Protein AF-A0A4Y2PRT3-F1 (afdb_monomer)

Foldseek 3Di:
DQDDPVLDDPVLLVQLPVLDDPVVSVLLVLLVVLVNCCVVPLVVSLQVLQVVLLQDQDADDDLVSQCSSCVVRDPPVVSVVSVVSNCVSHCVLPVDSDPPHDPLSVVLNVVLVVCVVVVHDPPNNLVPDPDDPVVSCSSNVVD

Sequence (143 aa):
MSFSRSDFSAVVFKRMRKASTPRRYQLMLQILLIFVIRDMDPSVAKNILRLIWASIPDSIIIFPEIENALKNDLSLEEIKDIYNFYIEAVSIEAPKLSKPRTLKQLCRTMIRSRLCKNDLWLPSAINKLYIPLTLKGFLNLDD

pLDDT: mean 83.86, std 11.47, range [45.34, 94.31]

InterPro domains:
  IPR001496 SOCS box domain [PF07525] (100-139)
  IPR001496 SOCS box domain [PS50225] (89-143)
  IPR001496 SOCS box domain [SM00969] (100-142)
  IPR036036 SOCS box-like domain superfamily [SSF158235] (94-140)

Organism: Araneus ventricosus (NCBI:txid182803)

Solvent-accessible surface area (backbone atoms only — not comparable to full-atom values): 8461 Å² total; per-residue (Å²): 134,84,84,58,82,78,70,70,41,75,65,50,60,56,48,27,50,72,72,35,55,75,69,55,31,53,53,51,49,52,52,51,55,41,61,67,56,21,86,80,43,56,66,62,32,31,50,53,51,27,54,54,60,63,60,42,74,70,63,85,84,52,65,68,62,53,41,75,43,36,59,91,76,44,54,73,66,57,49,47,51,54,46,50,55,50,47,65,33,44,35,83,83,40,90,56,95,53,82,72,66,56,67,69,52,46,49,42,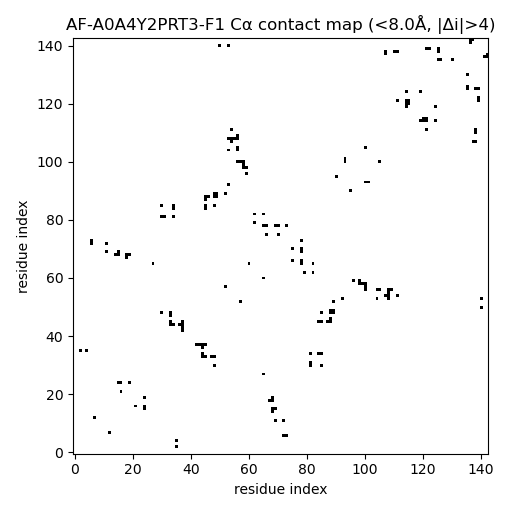24,51,52,54,50,53,36,52,76,68,75,34,57,79,60,66,46,55,72,70,47,98,64,59,69,71,58,41,36,59,64,66,66,73,112

Mean predicted aligned error: 7.17 Å

Secondary structure (DSSP, 8-state):
-PPPGGGS-HHHHHHHHHHS-HHHHHHHHHHHHHHHHTTT-HHHHHHHHHHHHHS--PPPPPHHHHHHHHTTTS-HHHHHHHHHHHHHHHGGG-SS-PSSPPHHHHHHHHHHHHHHHTT--TTHHHHTSSS-HHHHHHHHT--

Nearest PDB structures (foldseek):
  2zcx-assembly1_A-2  TM=2.556E-01  e=8.536E+00  Streptomyces coelicolor

Structure (mmCIF, N/CA/C/O backbone):
data_AF-A0A4Y2PRT3-F1
#
_entry.id   AF-A0A4Y2PRT3-F1
#
loop_
_atom_site.group_PDB
_atom_site.id
_atom_site.type_symbol
_atom_site.label_atom_id
_atom_site.label_alt_id
_atom_site.label_comp_id
_atom_site.label_asym_id
_atom_site.label_entity_id
_atom_site.label_seq_id
_atom_site.pdbx_PDB_ins_code
_atom_site.Cartn_x
_atom_site.Cartn_y
_atom_site.Cartn_z
_atom_site.occupancy
_atom_site.B_iso_or_equiv
_atom_site.auth_seq_id
_atom_site.auth_comp_id
_atom_site.auth_asym_id
_atom_site.auth_atom_id
_atom_site.pdbx_PDB_model_num
ATOM 1 N N . MET A 1 1 ? 0.180 -1.495 23.473 1.00 45.34 1 MET A N 1
ATOM 2 C CA . MET A 1 1 ? -1.061 -2.294 23.522 1.00 45.34 1 MET A CA 1
ATOM 3 C C . MET A 1 1 ? -0.874 -3.516 22.642 1.00 45.34 1 MET A C 1
ATOM 5 O O . MET A 1 1 ? -0.628 -3.353 21.454 1.00 45.34 1 MET A O 1
ATOM 9 N N . SER A 1 2 ? -0.886 -4.711 23.231 1.00 46.53 2 SER A N 1
ATOM 10 C CA . SER A 1 2 ? -0.841 -5.985 22.504 1.00 46.53 2 SER A CA 1
ATOM 11 C C . SER A 1 2 ? -2.220 -6.273 21.905 1.00 46.53 2 SER A C 1
ATOM 13 O O . SER A 1 2 ? -3.185 -6.361 22.660 1.00 46.53 2 SER A O 1
ATOM 15 N N . PHE A 1 3 ? -2.316 -6.406 20.580 1.00 55.22 3 PHE A N 1
ATOM 16 C CA . PHE A 1 3 ? -3.547 -6.843 19.912 1.00 55.22 3 PHE A CA 1
ATOM 17 C C . PHE A 1 3 ? -3.772 -8.328 20.200 1.00 55.22 3 PHE A C 1
ATOM 19 O O . PHE A 1 3 ? -2.885 -9.146 19.943 1.00 55.22 3 PHE A O 1
ATOM 26 N N . SER A 1 4 ? -4.939 -8.708 20.721 1.00 53.34 4 SER A N 1
ATOM 27 C CA . SER A 1 4 ? -5.248 -10.120 20.913 1.00 53.34 4 SER A CA 1
ATOM 28 C C . SER A 1 4 ? -5.861 -10.688 19.633 1.00 53.34 4 SER A C 1
ATOM 30 O O . SER A 1 4 ? -6.740 -10.097 19.009 1.00 53.34 4 SER A O 1
ATOM 32 N N . ARG A 1 5 ? -5.457 -11.902 19.237 1.00 53.72 5 ARG A N 1
ATOM 33 C CA . ARG A 1 5 ? -6.103 -12.637 18.128 1.00 53.72 5 ARG A CA 1
ATOM 34 C C . ARG A 1 5 ? -7.614 -12.837 18.344 1.00 53.72 5 ARG A C 1
ATOM 36 O O . ARG A 1 5 ? -8.317 -13.115 17.376 1.00 53.72 5 ARG A O 1
ATOM 43 N N . SER A 1 6 ? -8.105 -12.691 19.578 1.00 55.12 6 SER A N 1
ATOM 44 C CA . SER A 1 6 ? -9.533 -12.746 19.921 1.00 55.12 6 SER A CA 1
ATOM 45 C C . SER A 1 6 ? -10.363 -11.598 19.347 1.00 55.12 6 SER A C 1
ATOM 47 O O . SER A 1 6 ? -11.572 -11.762 19.191 1.00 55.12 6 SER A O 1
ATOM 49 N N . ASP A 1 7 ? -9.737 -10.471 19.007 1.00 59.78 7 ASP A N 1
ATOM 50 C CA . ASP A 1 7 ? -10.450 -9.236 18.652 1.00 59.78 7 ASP A CA 1
ATOM 51 C C . ASP A 1 7 ? -10.987 -9.289 17.206 1.00 59.78 7 ASP A C 1
ATOM 53 O O . ASP A 1 7 ? -11.929 -8.592 16.832 1.00 59.78 7 ASP A O 1
ATOM 57 N N . PHE A 1 8 ? -10.468 -10.218 16.394 1.00 65.88 8 PHE A N 1
ATOM 58 C CA . PHE A 1 8 ? -10.894 -10.461 15.015 1.00 65.88 8 PHE A CA 1
ATOM 59 C C . PHE A 1 8 ? -11.838 -11.662 14.912 1.00 65.88 8 PHE A C 1
ATOM 61 O O . PHE A 1 8 ?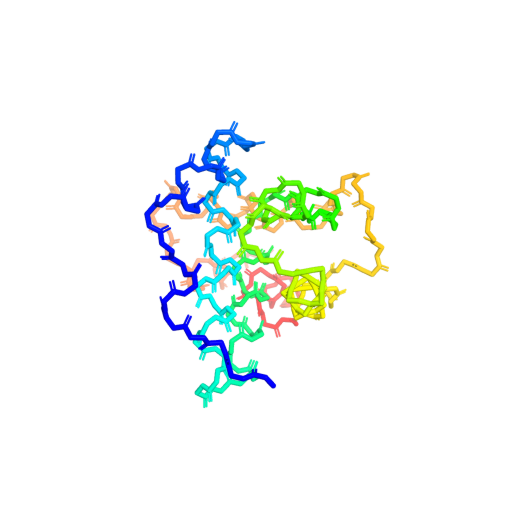 -11.513 -12.706 14.341 1.00 65.88 8 PHE A O 1
ATOM 68 N N . SER A 1 9 ? -13.042 -11.517 15.467 1.00 67.00 9 SER A N 1
ATOM 69 C CA . SER A 1 9 ? -14.075 -12.553 15.368 1.00 67.00 9 SER A CA 1
ATOM 70 C C . SER A 1 9 ? -14.693 -12.638 13.962 1.00 67.00 9 SER A C 1
ATOM 72 O O . SER A 1 9 ? -14.703 -11.679 13.184 1.00 67.00 9 SER A O 1
ATOM 74 N N . ALA A 1 10 ? -15.315 -13.780 13.643 1.00 68.75 10 ALA A N 1
ATOM 75 C CA . ALA A 1 10 ? -16.077 -13.964 12.400 1.00 68.75 10 ALA A CA 1
ATOM 76 C C . ALA A 1 10 ? -17.176 -12.896 12.192 1.00 68.75 10 ALA A C 1
ATOM 78 O O . ALA A 1 10 ? -17.565 -12.603 11.057 1.00 68.75 10 ALA A O 1
ATOM 79 N N . VAL A 1 11 ? -17.662 -12.291 13.282 1.00 67.19 11 VAL A N 1
ATOM 80 C CA . VAL A 1 11 ? -18.664 -11.219 13.259 1.00 67.19 11 VAL A CA 1
ATOM 81 C C . VAL A 1 11 ? -18.078 -9.931 12.676 1.00 67.19 11 VAL A C 1
ATOM 83 O O . VAL A 1 11 ? -18.723 -9.321 11.818 1.00 67.19 11 VAL A O 1
ATOM 86 N N . VAL A 1 12 ? -16.842 -9.583 13.050 1.00 72.00 12 VAL A N 1
ATOM 87 C CA . VAL A 1 12 ? -16.109 -8.412 12.534 1.00 72.00 12 VAL A CA 1
ATOM 88 C C . VAL A 1 12 ? -15.954 -8.519 11.019 1.00 72.00 12 VAL A C 1
ATOM 90 O O . VAL A 1 12 ? -16.337 -7.624 10.263 1.00 72.00 12 VAL A O 1
ATOM 93 N N . PHE A 1 13 ? -15.504 -9.681 10.537 1.00 78.56 13 PHE A N 1
ATOM 94 C CA . PHE A 1 13 ? -15.325 -9.924 9.105 1.00 78.56 13 PHE A CA 1
ATOM 95 C C . PHE A 1 13 ? -16.635 -9.850 8.315 1.00 78.56 13 PHE A C 1
ATOM 97 O O . PHE A 1 13 ? -16.661 -9.310 7.207 1.00 78.56 13 PHE A O 1
ATOM 104 N N . LYS A 1 14 ? -17.742 -10.347 8.880 1.00 77.88 14 LYS A N 1
ATOM 105 C CA . LYS A 1 14 ? -19.064 -10.288 8.240 1.00 77.88 14 LYS A CA 1
ATOM 106 C C . LYS A 1 14 ? -19.597 -8.856 8.150 1.00 77.88 14 LYS A C 1
ATOM 108 O O . LYS A 1 14 ? -20.227 -8.513 7.149 1.00 77.88 14 LYS A O 1
ATOM 113 N N . ARG A 1 15 ? -19.357 -8.024 9.168 1.00 76.06 15 ARG A N 1
ATOM 114 C CA . ARG A 1 15 ? -19.767 -6.609 9.191 1.00 76.06 15 ARG A CA 1
ATOM 115 C C . ARG A 1 15 ? -18.944 -5.769 8.227 1.00 76.06 15 ARG A C 1
ATOM 117 O O . ARG A 1 15 ? -19.525 -5.091 7.383 1.00 76.06 15 ARG A O 1
ATOM 124 N N . MET A 1 16 ? -17.622 -5.907 8.265 1.00 78.19 16 MET A N 1
ATOM 125 C CA . MET A 1 16 ? -16.725 -5.230 7.330 1.00 78.19 16 MET A CA 1
ATOM 126 C C . MET A 1 16 ? -17.066 -5.574 5.872 1.00 78.19 16 MET A C 1
ATOM 128 O O . MET A 1 16 ? -17.087 -4.694 5.014 1.00 78.19 16 MET A O 1
ATOM 132 N N . ARG A 1 17 ? -17.430 -6.834 5.589 1.00 82.06 17 ARG A N 1
ATOM 133 C CA . ARG A 1 17 ? -17.889 -7.253 4.255 1.00 82.06 17 ARG A CA 1
ATOM 134 C C . ARG A 1 17 ? -19.192 -6.573 3.820 1.00 82.06 17 ARG A C 1
ATOM 136 O O . ARG A 1 17 ? -19.382 -6.371 2.628 1.00 82.06 17 ARG A O 1
ATOM 143 N N . LYS A 1 18 ? -20.096 -6.247 4.750 1.00 79.81 18 LYS A N 1
ATOM 144 C CA . LYS A 1 18 ? -21.348 -5.530 4.447 1.00 79.81 18 LYS A CA 1
ATOM 145 C C . LYS A 1 18 ? -21.134 -4.030 4.234 1.00 79.81 18 LYS A C 1
ATOM 147 O O . LYS A 1 18 ? -21.864 -3.437 3.450 1.00 79.81 18 LYS A O 1
ATOM 152 N N . ALA A 1 19 ? -20.174 -3.427 4.933 1.00 75.38 19 ALA A N 1
ATOM 153 C CA . ALA A 1 19 ? -19.916 -1.986 4.887 1.00 75.38 19 ALA A CA 1
ATOM 154 C C . ALA A 1 19 ? -19.118 -1.534 3.649 1.00 75.38 19 ALA A C 1
ATOM 156 O O . ALA A 1 19 ? -19.082 -0.343 3.347 1.00 75.38 19 ALA A O 1
ATOM 157 N N . SER A 1 20 ? -18.492 -2.473 2.933 1.00 81.06 20 SER A N 1
ATOM 158 C CA . SER A 1 20 ? -17.508 -2.188 1.887 1.00 81.06 20 SER A CA 1
ATOM 159 C C . SER A 1 20 ? -17.773 -2.986 0.612 1.00 81.06 20 SER A C 1
ATOM 161 O O . SER A 1 20 ? -18.307 -4.093 0.642 1.00 81.06 20 SER A O 1
ATOM 163 N N . THR A 1 21 ? -17.329 -2.463 -0.534 1.00 87.56 21 THR A N 1
ATOM 164 C CA . THR A 1 21 ? -17.292 -3.256 -1.775 1.00 87.56 21 THR A CA 1
ATOM 165 C C . THR A 1 21 ? -16.353 -4.460 -1.609 1.00 87.56 21 THR A C 1
ATOM 167 O O . THR A 1 21 ? -15.415 -4.385 -0.811 1.00 87.56 21 THR A O 1
ATOM 170 N N . PRO A 1 22 ? -16.517 -5.556 -2.379 1.00 88.19 22 PRO A N 1
ATOM 171 C CA . PRO A 1 22 ? -15.660 -6.739 -2.246 1.00 88.19 22 PRO A CA 1
ATOM 172 C C . PRO A 1 22 ? -14.163 -6.419 -2.347 1.00 88.19 22 PRO A C 1
ATOM 174 O O . PRO A 1 22 ? -13.362 -6.947 -1.578 1.00 88.19 22 PRO A O 1
ATOM 177 N N . ARG A 1 23 ? -13.793 -5.495 -3.246 1.00 89.75 23 ARG A N 1
ATOM 178 C CA . ARG A 1 23 ? -12.412 -5.028 -3.409 1.00 89.75 23 ARG A CA 1
ATOM 179 C C . ARG A 1 23 ? -11.919 -4.262 -2.183 1.00 89.75 23 ARG A C 1
ATOM 181 O O . ARG A 1 23 ? -10.833 -4.544 -1.691 1.00 89.75 23 ARG A O 1
ATOM 188 N N . ARG A 1 24 ? -12.715 -3.323 -1.663 1.00 89.94 24 ARG A N 1
ATOM 189 C CA . ARG A 1 24 ? -12.357 -2.553 -0.459 1.00 89.94 24 ARG A CA 1
ATOM 190 C C . ARG A 1 24 ? -12.233 -3.450 0.762 1.00 89.94 24 ARG A C 1
ATOM 192 O O . ARG A 1 24 ? -11.261 -3.328 1.493 1.00 89.94 24 ARG A O 1
ATOM 199 N N . TYR A 1 25 ? -13.155 -4.393 0.921 1.00 89.75 25 TYR A N 1
ATOM 200 C CA . TYR A 1 25 ? -13.115 -5.397 1.977 1.00 89.75 25 TYR A CA 1
ATOM 201 C C . TYR A 1 25 ? -11.806 -6.197 1.960 1.00 89.75 25 TYR A C 1
ATOM 203 O O . TYR A 1 25 ? -11.144 -6.306 2.986 1.00 89.75 25 TYR A O 1
ATOM 211 N N . GLN A 1 26 ? -11.382 -6.691 0.792 1.00 90.62 26 GLN A N 1
ATOM 212 C CA . GLN A 1 26 ? -10.108 -7.408 0.652 1.00 90.62 26 GLN A CA 1
ATOM 213 C C . GLN A 1 26 ? -8.902 -6.556 1.064 1.00 90.62 26 GLN A C 1
ATOM 215 O O . GLN A 1 26 ? -8.016 -7.046 1.756 1.00 90.62 26 GLN A O 1
ATOM 220 N N . LEU A 1 27 ? -8.869 -5.282 0.667 1.00 91.75 27 LEU A N 1
ATOM 221 C CA . LEU A 1 27 ? -7.781 -4.376 1.043 1.00 91.75 27 LEU A CA 1
ATOM 222 C C . LEU A 1 27 ? -7.771 -4.095 2.550 1.00 91.75 27 LEU A C 1
ATOM 224 O O . LEU A 1 27 ? -6.713 -4.095 3.166 1.00 91.75 27 LEU A O 1
ATOM 228 N N . MET A 1 28 ? -8.940 -3.912 3.166 1.00 91.44 28 MET A N 1
ATOM 229 C CA . MET A 1 28 ? -9.049 -3.727 4.617 1.00 91.44 28 MET A CA 1
ATOM 230 C C . MET A 1 28 ? -8.593 -4.971 5.383 1.00 91.44 28 MET A C 1
ATOM 232 O O . MET A 1 28 ? -7.870 -4.845 6.367 1.00 91.44 28 MET A O 1
ATOM 236 N N . LEU A 1 29 ? -8.933 -6.169 4.898 1.00 90.50 29 LEU A N 1
ATOM 237 C CA . LEU A 1 29 ? -8.411 -7.418 5.454 1.00 90.50 29 LEU A CA 1
ATOM 238 C C . LEU A 1 29 ? -6.883 -7.478 5.389 1.00 90.50 29 LEU A C 1
ATOM 240 O O . LEU A 1 29 ? -6.256 -7.877 6.363 1.00 90.50 29 LEU A O 1
ATOM 244 N N . GLN A 1 30 ? -6.280 -7.071 4.269 1.00 91.88 30 GLN A N 1
ATOM 245 C CA . GLN A 1 30 ? -4.821 -7.030 4.139 1.00 91.88 30 GLN A CA 1
ATOM 246 C C . GLN A 1 30 ? -4.191 -6.076 5.159 1.00 91.88 30 GLN A C 1
ATOM 248 O O . GLN A 1 30 ? -3.212 -6.455 5.795 1.00 91.88 30 GLN A O 1
ATOM 253 N N . ILE A 1 31 ? -4.775 -4.887 5.368 1.00 92.56 31 ILE A N 1
ATOM 254 C CA . ILE A 1 31 ? -4.317 -3.948 6.407 1.00 92.56 31 ILE A CA 1
ATOM 255 C C . ILE A 1 31 ? -4.349 -4.622 7.778 1.00 92.56 31 ILE A C 1
ATOM 257 O O . ILE A 1 31 ? -3.337 -4.621 8.473 1.00 92.56 31 ILE A O 1
ATOM 261 N N . LEU A 1 32 ? -5.482 -5.222 8.150 1.00 90.62 32 LEU A N 1
ATOM 262 C CA . LEU A 1 32 ? -5.641 -5.858 9.458 1.00 90.62 32 LEU A CA 1
ATOM 263 C C . LEU A 1 32 ? -4.673 -7.021 9.665 1.00 90.62 32 LEU A C 1
ATOM 265 O O . LEU A 1 32 ? -4.027 -7.100 10.704 1.00 90.62 32 LEU A O 1
ATOM 269 N N . LEU A 1 33 ? -4.542 -7.907 8.677 1.00 89.38 33 LEU A N 1
ATOM 270 C CA . LEU A 1 33 ? -3.639 -9.053 8.757 1.00 89.38 33 LEU A CA 1
ATOM 271 C C . LEU A 1 33 ? -2.191 -8.602 8.954 1.00 89.38 33 LEU A C 1
ATOM 273 O O . LEU A 1 33 ? -1.501 -9.135 9.820 1.00 89.38 33 LEU A O 1
ATOM 277 N N . ILE A 1 34 ? -1.747 -7.601 8.188 1.00 91.69 34 ILE A N 1
ATOM 278 C CA . ILE A 1 34 ? -0.379 -7.081 8.283 1.00 91.69 34 ILE A CA 1
ATOM 279 C C . ILE A 1 34 ? -0.160 -6.356 9.613 1.00 91.69 34 ILE A C 1
ATOM 281 O O . ILE A 1 34 ? 0.890 -6.480 10.237 1.00 91.69 34 ILE A O 1
ATOM 285 N N . PHE A 1 35 ? -1.173 -5.636 10.081 1.00 89.81 35 PHE A N 1
ATOM 286 C CA . PHE A 1 35 ? -1.134 -4.963 11.366 1.00 89.81 35 PHE A CA 1
ATOM 287 C C . PHE A 1 35 ? -1.046 -5.952 12.539 1.00 89.81 35 PHE A C 1
ATOM 289 O O . PHE A 1 35 ? -0.321 -5.676 13.489 1.00 89.81 35 PHE A O 1
ATOM 296 N N . VAL A 1 36 ? -1.702 -7.116 12.473 1.00 86.31 36 VAL A N 1
ATOM 297 C CA . VAL A 1 36 ? -1.598 -8.169 13.504 1.00 86.31 36 VAL A CA 1
ATOM 298 C C . VAL A 1 36 ? -0.217 -8.825 13.524 1.00 86.31 36 VAL A C 1
ATOM 300 O O . VAL A 1 36 ? 0.307 -9.114 14.592 1.00 86.31 36 VAL A O 1
ATOM 303 N N . ILE A 1 37 ? 0.405 -9.054 12.364 1.00 84.94 37 ILE A N 1
ATOM 304 C CA . ILE A 1 37 ? 1.750 -9.660 12.305 1.00 84.94 37 ILE A CA 1
ATOM 305 C C . ILE A 1 37 ? 2.880 -8.658 12.590 1.00 84.94 37 ILE A C 1
ATOM 307 O O . ILE A 1 37 ? 4.040 -9.067 12.648 1.00 84.94 37 ILE A O 1
ATOM 311 N N . ARG A 1 38 ? 2.569 -7.365 12.781 1.00 86.81 38 ARG A N 1
ATOM 312 C CA . ARG A 1 38 ? 3.573 -6.315 13.032 1.00 86.81 38 ARG A CA 1
ATOM 313 C C . ARG A 1 38 ? 4.408 -6.574 14.281 1.00 86.81 38 ARG A C 1
ATOM 315 O O . ARG A 1 38 ? 5.538 -6.111 14.336 1.00 86.81 38 ARG A O 1
ATOM 322 N N . ASP A 1 39 ? 3.857 -7.292 15.258 1.00 79.50 39 ASP A N 1
ATOM 323 C CA . ASP A 1 39 ? 4.513 -7.545 16.544 1.00 79.50 39 ASP A CA 1
ATOM 324 C C . ASP A 1 39 ? 5.785 -8.399 16.393 1.00 79.50 39 ASP A C 1
ATOM 326 O O . ASP A 1 39 ? 6.644 -8.376 17.268 1.00 79.50 39 ASP A O 1
ATOM 330 N N . MET A 1 40 ? 5.935 -9.111 15.267 1.00 79.88 40 MET A N 1
ATOM 331 C CA . MET A 1 40 ? 7.160 -9.842 14.929 1.00 79.88 40 MET A CA 1
ATOM 332 C C . MET A 1 40 ? 8.256 -8.905 14.401 1.00 79.88 40 MET A C 1
ATOM 334 O O . MET A 1 40 ? 9.400 -8.992 14.835 1.00 79.88 40 MET A O 1
ATOM 338 N N . ASP A 1 41 ? 7.907 -8.024 13.457 1.00 86.81 41 ASP A N 1
ATOM 339 C CA . ASP A 1 41 ? 8.795 -6.996 12.900 1.00 86.81 41 ASP A CA 1
ATOM 340 C C . ASP A 1 41 ? 7.962 -5.857 12.265 1.00 86.81 41 ASP A C 1
ATOM 342 O O . ASP A 1 41 ? 7.410 -6.009 11.163 1.00 86.81 41 ASP A O 1
ATOM 346 N N . PRO A 1 42 ? 7.873 -4.687 12.927 1.00 87.06 42 PRO A N 1
ATOM 347 C CA . PRO A 1 42 ? 7.095 -3.557 12.428 1.00 87.06 42 PRO A CA 1
ATOM 348 C C . PRO A 1 42 ? 7.622 -2.980 11.110 1.00 87.06 42 PRO A C 1
ATOM 350 O O . PRO A 1 42 ? 6.835 -2.472 10.309 1.00 87.06 42 PRO A O 1
ATOM 353 N N . SER A 1 43 ? 8.936 -3.040 10.873 1.00 88.25 43 SER A N 1
ATOM 354 C CA . SER A 1 43 ? 9.570 -2.502 9.666 1.00 88.25 43 SER A CA 1
ATOM 355 C C . SER A 1 43 ? 9.216 -3.355 8.452 1.00 88.25 43 SER A C 1
ATOM 357 O O . SER A 1 43 ? 8.766 -2.840 7.423 1.00 88.25 43 SER A O 1
ATOM 359 N N . VAL A 1 44 ? 9.316 -4.679 8.600 1.00 89.88 44 VAL A N 1
ATOM 360 C CA . VAL A 1 44 ? 8.925 -5.630 7.553 1.00 89.88 44 VAL A CA 1
ATOM 361 C C . VAL A 1 44 ? 7.434 -5.516 7.251 1.00 89.88 44 VAL A C 1
ATOM 363 O O . VAL A 1 44 ? 7.055 -5.439 6.083 1.00 89.88 44 VAL A O 1
ATOM 366 N N . ALA A 1 45 ? 6.582 -5.429 8.274 1.00 90.81 45 ALA A N 1
ATOM 367 C CA . ALA A 1 45 ? 5.142 -5.279 8.085 1.00 90.81 45 ALA A CA 1
ATOM 368 C C . ALA A 1 45 ? 4.789 -3.986 7.320 1.00 90.81 45 ALA A C 1
ATOM 370 O O . ALA A 1 45 ? 4.021 -4.026 6.352 1.00 90.81 45 ALA A O 1
ATOM 371 N N . LYS A 1 46 ? 5.412 -2.853 7.674 1.00 90.75 46 LYS A N 1
ATOM 372 C CA . LYS A 1 46 ? 5.273 -1.592 6.923 1.00 90.75 46 LYS A CA 1
ATOM 373 C C . LYS A 1 46 ? 5.745 -1.739 5.476 1.00 90.75 46 LYS A C 1
ATOM 375 O O . LYS A 1 46 ? 5.060 -1.282 4.562 1.00 90.75 46 LYS A O 1
ATOM 380 N N . ASN A 1 47 ? 6.870 -2.414 5.244 1.00 89.56 47 ASN A N 1
ATOM 381 C CA . ASN A 1 47 ? 7.388 -2.623 3.895 1.00 89.56 47 ASN A CA 1
ATOM 382 C C . ASN A 1 47 ? 6.457 -3.499 3.036 1.00 89.56 47 ASN A C 1
ATOM 384 O O . ASN A 1 47 ? 6.216 -3.184 1.873 1.00 89.56 47 ASN A O 1
ATOM 388 N N . ILE A 1 48 ? 5.874 -4.557 3.607 1.00 90.94 48 ILE A N 1
ATOM 389 C CA . ILE A 1 48 ? 4.887 -5.404 2.917 1.00 90.94 48 ILE A CA 1
ATOM 390 C C . ILE A 1 48 ? 3.666 -4.571 2.509 1.00 90.94 48 ILE A C 1
ATOM 392 O O . ILE A 1 48 ? 3.241 -4.624 1.353 1.00 90.94 48 ILE A O 1
ATOM 396 N N . LEU A 1 49 ? 3.129 -3.764 3.430 1.00 91.25 49 LEU A N 1
ATOM 397 C CA . LEU A 1 49 ? 2.036 -2.832 3.141 1.00 91.25 49 LEU A CA 1
ATOM 398 C C . LEU A 1 49 ? 2.398 -1.873 2.006 1.00 91.25 49 LEU A C 1
ATOM 400 O O . LEU A 1 49 ? 1.629 -1.726 1.056 1.00 91.25 49 LEU A O 1
ATOM 4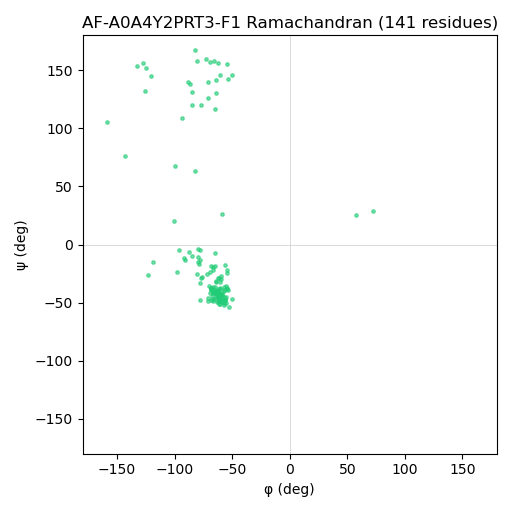04 N N . ARG A 1 50 ? 3.586 -1.267 2.065 1.00 89.94 50 ARG A N 1
ATOM 405 C CA . ARG A 1 50 ? 4.091 -0.377 1.019 1.00 89.94 50 ARG A CA 1
ATOM 406 C C . ARG A 1 50 ? 4.104 -1.070 -0.344 1.00 89.94 50 ARG A C 1
ATOM 408 O O . ARG A 1 50 ? 3.516 -0.549 -1.285 1.00 89.94 50 ARG A O 1
ATOM 415 N N . LEU A 1 51 ? 4.679 -2.269 -0.448 1.00 89.25 51 LEU A N 1
ATOM 416 C CA . LEU A 1 51 ? 4.780 -3.024 -1.706 1.00 89.25 51 LEU A CA 1
ATOM 417 C C . LEU A 1 51 ? 3.416 -3.432 -2.280 1.00 89.25 51 LEU A C 1
ATOM 419 O O . LEU A 1 51 ? 3.201 -3.361 -3.496 1.00 89.25 51 LEU A O 1
ATOM 423 N N . ILE A 1 52 ? 2.477 -3.837 -1.419 1.00 90.06 52 ILE A N 1
ATOM 424 C CA . ILE A 1 52 ? 1.108 -4.157 -1.840 1.00 90.06 52 ILE A CA 1
ATOM 425 C C . ILE A 1 52 ? 0.434 -2.900 -2.398 1.00 90.06 52 ILE A C 1
ATOM 427 O O . ILE A 1 52 ? -0.102 -2.936 -3.508 1.00 90.06 52 ILE A O 1
ATOM 431 N N . TRP A 1 53 ? 0.502 -1.775 -1.679 1.00 88.94 53 TRP A N 1
ATOM 432 C CA . TRP A 1 53 ? -0.117 -0.517 -2.109 1.00 88.94 53 TRP A CA 1
ATOM 433 C C . TRP A 1 53 ? 0.581 0.113 -3.321 1.00 88.94 53 TRP A C 1
ATOM 435 O O . TRP A 1 53 ? -0.075 0.831 -4.084 1.00 88.94 53 TRP A O 1
ATOM 445 N N . ALA A 1 54 ? 1.854 -0.215 -3.544 1.00 86.56 54 ALA A N 1
ATOM 446 C CA . ALA A 1 54 ? 2.610 0.137 -4.739 1.00 86.56 54 ALA A CA 1
ATOM 447 C C . ALA A 1 54 ? 2.167 -0.646 -5.989 1.00 86.56 54 ALA A C 1
ATOM 449 O O . ALA A 1 54 ? 2.314 -0.189 -7.126 1.00 86.56 54 ALA A O 1
ATOM 450 N N . SER A 1 55 ? 1.598 -1.835 -5.780 1.00 87.44 55 SER A N 1
ATOM 451 C CA . SER A 1 55 ? 1.244 -2.790 -6.834 1.00 87.44 55 SER A CA 1
ATOM 452 C C . SER A 1 55 ? 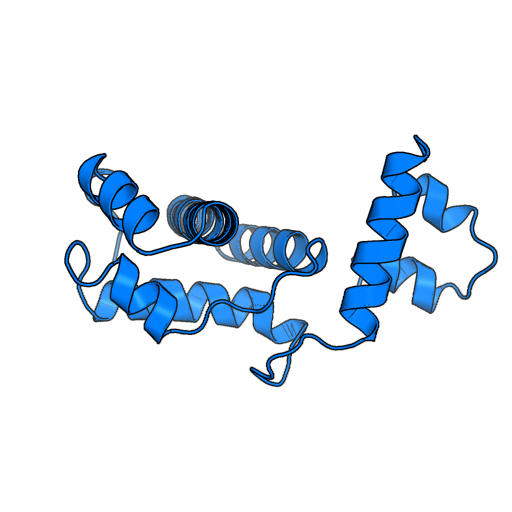-0.214 -2.714 -7.291 1.00 87.44 55 SER A C 1
ATOM 454 O O . SER A 1 55 ? -0.587 -3.406 -8.240 1.00 87.44 55 SER A O 1
ATOM 456 N N . ILE A 1 56 ? -1.045 -1.885 -6.657 1.00 88.62 56 ILE A N 1
ATOM 457 C CA . ILE A 1 56 ? -2.482 -1.791 -6.945 1.00 88.62 56 ILE A CA 1
ATOM 458 C C . ILE A 1 56 ? -2.891 -0.381 -7.396 1.00 88.62 56 ILE A C 1
ATOM 460 O O . ILE A 1 56 ? -2.362 0.609 -6.888 1.00 88.62 56 ILE A O 1
ATOM 464 N N . PRO A 1 57 ? -3.859 -0.255 -8.324 1.00 87.12 57 PRO A N 1
ATOM 465 C CA . PRO A 1 57 ? -4.361 1.046 -8.766 1.00 87.12 57 PRO A CA 1
ATOM 466 C C . PRO A 1 57 ? -5.334 1.681 -7.758 1.00 87.12 57 PRO A C 1
ATOM 468 O O . PRO A 1 57 ? -5.798 2.802 -7.965 1.00 87.12 57 PRO A O 1
ATOM 471 N N . ASP A 1 58 ? -5.684 0.967 -6.684 1.00 87.75 58 ASP A N 1
ATOM 472 C CA . ASP A 1 58 ? -6.674 1.405 -5.712 1.00 87.75 58 ASP A CA 1
ATOM 473 C C . ASP A 1 58 ? -6.228 2.675 -4.965 1.00 87.75 58 ASP A C 1
ATOM 475 O O . ASP A 1 58 ? -5.061 2.878 -4.597 1.00 87.75 58 ASP A O 1
ATOM 479 N N . SER A 1 59 ? -7.197 3.556 -4.710 1.00 86.00 59 SER A N 1
ATOM 480 C CA . SER A 1 59 ? -6.950 4.734 -3.884 1.00 86.00 59 SER A CA 1
ATOM 481 C C . SER A 1 59 ? -6.710 4.337 -2.429 1.00 86.00 59 SER A C 1
ATOM 483 O O . SER A 1 59 ? -7.242 3.329 -1.959 1.00 86.00 59 SER A O 1
ATOM 485 N N . ILE A 1 60 ? -6.023 5.207 -1.692 1.00 87.69 60 ILE A N 1
ATOM 486 C CA . ILE A 1 60 ? -5.888 5.107 -0.235 1.00 87.69 60 ILE A CA 1
ATOM 487 C C . ILE A 1 60 ? -7.275 5.007 0.415 1.00 87.69 60 ILE A C 1
ATOM 489 O O . ILE A 1 60 ? -8.241 5.615 -0.069 1.00 87.69 60 ILE A O 1
ATOM 493 N N . ILE A 1 61 ? -7.362 4.185 1.462 1.00 88.50 61 ILE A N 1
ATOM 494 C CA . ILE A 1 61 ? -8.548 4.044 2.310 1.00 88.50 61 ILE A CA 1
ATOM 495 C C . ILE A 1 61 ? -8.472 5.149 3.363 1.00 88.50 61 ILE A C 1
ATOM 497 O O . ILE A 1 61 ? -7.497 5.226 4.103 1.00 88.50 61 ILE A O 1
ATOM 501 N N . ILE A 1 62 ? -9.463 6.038 3.402 1.00 88.75 62 ILE A N 1
ATOM 502 C CA . ILE 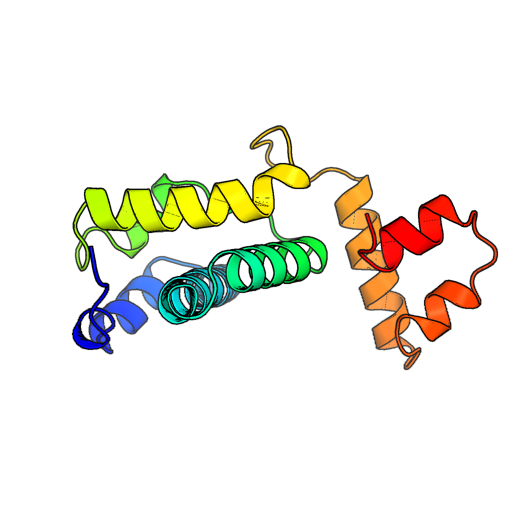A 1 62 ? -9.459 7.156 4.358 1.00 88.75 62 ILE A CA 1
ATOM 503 C C . ILE A 1 62 ? -9.927 6.697 5.743 1.00 88.75 62 ILE A C 1
ATOM 505 O O . ILE A 1 62 ? -10.653 5.711 5.857 1.00 88.75 62 ILE A O 1
ATOM 509 N N . PHE A 1 63 ? -9.564 7.445 6.786 1.00 90.44 63 PHE A N 1
ATOM 510 C CA . PHE A 1 63 ? -9.932 7.119 8.169 1.00 90.44 63 PHE A CA 1
ATOM 511 C C . PHE A 1 63 ? -11.436 6.833 8.363 1.00 90.44 63 PHE A C 1
ATOM 513 O O . PHE A 1 63 ? -11.740 5.769 8.897 1.00 90.44 63 PHE A O 1
ATOM 520 N N . PRO A 1 64 ? -12.382 7.650 7.845 1.00 90.25 64 PRO A N 1
ATOM 521 C CA . PRO A 1 64 ? -13.813 7.361 7.982 1.00 90.25 64 PRO A CA 1
ATOM 522 C C . PRO A 1 64 ? -14.256 6.025 7.369 1.00 90.25 64 PRO A C 1
ATOM 524 O O . PRO A 1 64 ? -15.212 5.419 7.847 1.00 90.25 64 PRO A O 1
ATOM 527 N N . GLU A 1 65 ? -13.580 5.546 6.314 1.00 89.81 65 GLU A N 1
ATOM 528 C CA . GLU A 1 65 ? -13.874 4.231 5.726 1.00 89.81 65 GLU A CA 1
ATOM 529 C C . GLU A 1 65 ? -13.501 3.113 6.715 1.00 89.81 65 GLU A C 1
ATOM 531 O O . GLU A 1 65 ? -14.288 2.189 6.919 1.00 89.81 65 GLU A O 1
ATOM 536 N N . ILE A 1 66 ? -12.330 3.214 7.360 1.00 90.12 66 ILE A N 1
ATOM 537 C CA . ILE A 1 66 ? -11.862 2.245 8.367 1.00 90.12 66 ILE A CA 1
ATOM 538 C C . ILE A 1 66 ? -12.718 2.314 9.629 1.00 90.12 66 ILE A C 1
ATOM 540 O O . ILE A 1 66 ? -13.192 1.285 10.107 1.00 90.12 66 ILE A O 1
ATOM 544 N N . GLU A 1 67 ? -12.961 3.521 10.132 1.00 90.88 67 GLU A N 1
ATOM 545 C CA . GLU A 1 67 ? -13.783 3.757 11.312 1.00 90.88 67 GLU A CA 1
ATOM 546 C C . GLU A 1 67 ? -15.184 3.184 11.121 1.00 90.88 67 GLU A C 1
ATOM 548 O O . GLU A 1 67 ? -15.640 2.388 11.936 1.00 90.88 67 GLU A O 1
ATOM 553 N N . ASN A 1 68 ? -15.859 3.486 10.010 1.00 89.69 68 ASN A N 1
ATOM 554 C CA . ASN A 1 68 ? -17.208 2.976 9.792 1.00 89.69 68 ASN A CA 1
ATOM 555 C C . ASN A 1 68 ? -17.269 1.440 9.730 1.00 89.69 68 ASN A C 1
ATOM 557 O O 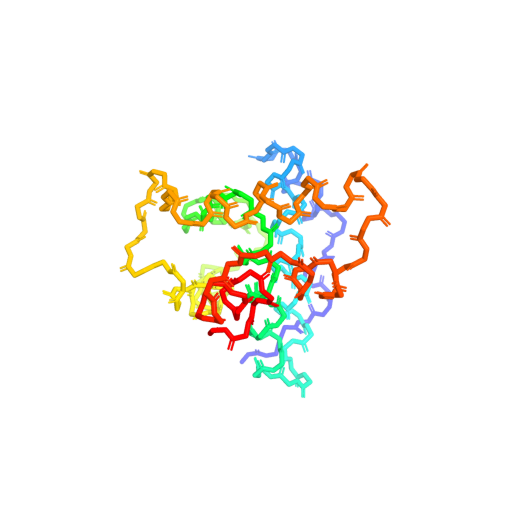. ASN A 1 68 ? -18.287 0.853 10.100 1.00 89.69 68 ASN A O 1
ATOM 561 N N . ALA A 1 69 ? -16.190 0.795 9.286 1.00 87.38 69 ALA A N 1
ATOM 562 C CA . ALA A 1 69 ? -16.107 -0.655 9.210 1.00 87.38 69 ALA A CA 1
ATOM 563 C C . ALA A 1 69 ? -15.769 -1.338 10.545 1.00 87.38 69 ALA A C 1
ATOM 565 O O . ALA A 1 69 ? -16.118 -2.506 10.702 1.00 87.38 69 ALA A O 1
ATOM 566 N N . LEU A 1 70 ? -15.102 -0.641 11.474 1.00 87.31 70 LEU A N 1
ATOM 567 C CA . LEU A 1 70 ? -14.543 -1.226 12.702 1.00 87.31 70 LEU A CA 1
ATOM 568 C C . LEU A 1 70 ? -15.114 -0.650 14.006 1.00 87.31 70 LEU A C 1
ATOM 570 O O . LEU A 1 70 ? -14.969 -1.284 15.045 1.00 87.31 70 LEU A O 1
ATOM 574 N N . LYS A 1 71 ? -15.809 0.495 13.977 1.00 86.06 71 LYS A N 1
ATOM 575 C CA . LYS A 1 71 ? -16.300 1.234 15.165 1.00 86.06 71 LYS A CA 1
ATOM 576 C C . LYS A 1 71 ? -17.158 0.441 16.151 1.00 86.06 71 LYS A C 1
ATOM 578 O O . LYS A 1 71 ? -17.321 0.864 17.285 1.00 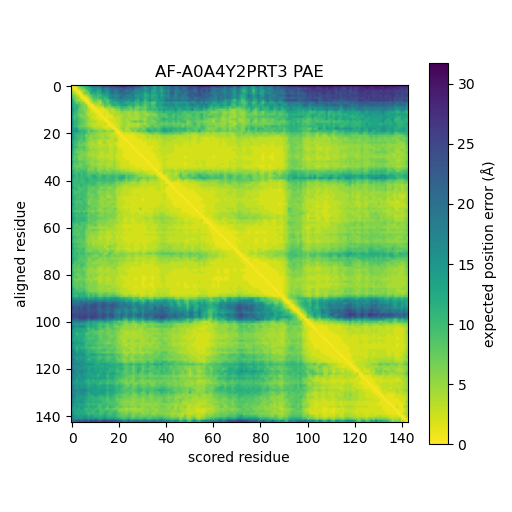86.06 71 LYS A O 1
ATOM 583 N N . ASN A 1 72 ? -17.775 -0.654 15.706 1.00 85.06 72 ASN A N 1
ATOM 584 C CA . ASN A 1 72 ? -18.640 -1.480 16.554 1.00 85.06 72 ASN A CA 1
ATOM 585 C C . ASN A 1 72 ? -17.886 -2.622 17.240 1.00 85.06 72 ASN A C 1
ATOM 587 O O . ASN A 1 72 ? -18.475 -3.313 18.068 1.00 85.06 72 ASN A O 1
ATOM 591 N N . ASP A 1 73 ? -16.649 -2.870 16.821 1.00 84.69 73 ASP A N 1
ATOM 592 C CA . ASP A 1 73 ? -15.875 -4.045 17.205 1.00 84.69 73 ASP A CA 1
ATOM 593 C C . ASP A 1 73 ? -14.536 -3.654 17.857 1.00 84.69 73 ASP A C 1
ATOM 595 O O . ASP A 1 73 ? -14.026 -4.411 18.673 1.00 84.69 73 ASP A O 1
ATOM 599 N N . LEU A 1 74 ? -13.998 -2.470 17.539 1.00 86.31 74 LEU A N 1
ATOM 600 C CA . LEU A 1 74 ? -12.767 -1.915 18.103 1.00 86.31 74 LEU A CA 1
ATOM 601 C C . LEU A 1 74 ? -13.015 -0.526 18.697 1.00 86.31 74 LEU A C 1
ATOM 603 O O . LEU A 1 74 ? -13.879 0.225 18.235 1.00 86.31 74 LEU A O 1
ATOM 607 N N . SER A 1 75 ? -12.211 -0.169 19.692 1.00 90.25 75 SER A N 1
ATOM 608 C CA . SER A 1 75 ? -12.167 1.178 20.249 1.00 90.25 75 SER A CA 1
ATOM 609 C C . SER A 1 75 ? -11.635 2.190 19.229 1.00 90.25 75 SER A C 1
ATOM 611 O O . SER A 1 75 ? -10.910 1.865 18.285 1.00 90.25 75 SER A O 1
ATOM 613 N N . LEU A 1 76 ? -11.966 3.466 19.434 1.00 90.50 76 LEU A N 1
ATOM 614 C CA . LEU A 1 76 ? -11.474 4.541 18.572 1.00 90.50 76 LEU A CA 1
ATOM 615 C C . LEU A 1 76 ? -9.938 4.638 18.582 1.00 90.50 76 LEU A C 1
ATOM 617 O O . LEU A 1 76 ? -9.342 5.007 17.572 1.00 90.50 76 LEU A O 1
ATOM 621 N N . GLU A 1 77 ? -9.301 4.316 19.709 1.00 92.12 77 GLU A N 1
ATOM 622 C CA . GLU A 1 77 ? -7.841 4.299 19.856 1.00 92.12 77 GLU A CA 1
ATOM 623 C C . GLU A 1 77 ? -7.215 3.207 18.987 1.00 92.12 77 GLU A C 1
ATOM 625 O O . GLU A 1 77 ? -6.332 3.492 18.184 1.00 92.12 77 GLU A O 1
ATOM 630 N N . GLU A 1 78 ? -7.761 1.993 19.029 1.00 90.06 78 GLU A N 1
ATOM 631 C CA . GLU A 1 78 ? -7.319 0.880 18.182 1.00 90.06 78 GLU A CA 1
ATOM 632 C C . GLU A 1 78 ? -7.494 1.177 16.690 1.00 90.06 78 GLU A C 1
ATOM 634 O O . GLU A 1 78 ? -6.611 0.898 15.877 1.00 90.06 78 GLU A O 1
ATOM 639 N N . ILE A 1 79 ? -8.621 1.784 16.312 1.00 91.69 79 ILE A N 1
ATOM 640 C CA . ILE A 1 79 ? -8.888 2.183 14.924 1.00 91.69 79 ILE A CA 1
ATOM 641 C C . ILE A 1 79 ? -7.878 3.239 14.463 1.00 91.69 79 ILE A C 1
ATOM 643 O O . ILE A 1 79 ? -7.389 3.175 13.330 1.00 91.69 79 ILE A O 1
ATOM 647 N N . LYS A 1 80 ? -7.542 4.201 15.331 1.00 93.56 80 LYS A N 1
ATOM 648 C CA . LYS A 1 80 ? -6.502 5.200 15.056 1.00 93.56 80 LYS A CA 1
ATOM 649 C C . LYS A 1 80 ? -5.135 4.552 14.906 1.00 93.56 80 LYS A C 1
ATOM 651 O O . LYS A 1 80 ? -4.436 4.895 13.960 1.00 93.56 80 LYS A O 1
ATOM 656 N N . ASP A 1 81 ? -4.777 3.598 15.756 1.00 92.50 81 ASP A N 1
ATOM 657 C CA . ASP A 1 81 ? -3.502 2.883 15.663 1.00 92.50 81 ASP A CA 1
ATOM 658 C C . ASP A 1 81 ? -3.376 2.113 14.344 1.00 92.50 81 ASP A C 1
ATOM 660 O O . ASP A 1 81 ? -2.353 2.216 13.661 1.00 92.50 81 ASP A O 1
ATOM 664 N N . ILE A 1 82 ? -4.436 1.406 13.934 1.00 92.12 82 ILE A N 1
ATOM 665 C CA . ILE A 1 82 ? -4.502 0.714 12.638 1.00 92.12 82 ILE A CA 1
ATOM 666 C C . ILE A 1 82 ? -4.309 1.708 11.493 1.00 92.12 82 ILE A C 1
ATOM 668 O O . ILE A 1 82 ? -3.496 1.477 10.594 1.00 92.12 82 ILE A O 1
ATOM 672 N N . TYR A 1 83 ? -5.055 2.814 11.513 1.00 92.69 83 TYR A N 1
ATOM 673 C CA . TYR A 1 83 ? -4.983 3.818 10.457 1.00 92.69 83 TYR A CA 1
ATOM 674 C C . TYR A 1 83 ? -3.619 4.509 10.405 1.00 92.69 83 TYR A C 1
ATOM 676 O O . TYR A 1 83 ? -3.085 4.690 9.315 1.00 92.69 83 TYR A O 1
ATOM 684 N N . ASN A 1 84 ? -3.037 4.854 11.553 1.00 92.31 84 ASN A N 1
ATOM 685 C CA . ASN A 1 84 ? -1.729 5.497 11.644 1.00 92.31 84 ASN A CA 1
ATOM 686 C C . ASN A 1 84 ? -0.627 4.576 11.117 1.00 92.31 84 ASN A C 1
ATOM 688 O O . ASN A 1 84 ? 0.179 4.993 10.291 1.00 92.31 84 ASN A O 1
ATOM 692 N N . PHE A 1 85 ? -0.643 3.302 11.510 1.00 91.94 85 PHE A N 1
ATOM 693 C CA . PHE A 1 85 ? 0.286 2.308 10.980 1.00 91.94 85 PHE A CA 1
ATOM 694 C C . PHE A 1 85 ? 0.161 2.159 9.458 1.00 91.94 85 PHE A C 1
ATOM 696 O O . PHE A 1 85 ? 1.156 2.165 8.731 1.00 91.94 85 PHE A O 1
ATOM 703 N N . TYR A 1 86 ? -1.077 2.060 8.971 1.00 92.06 86 TYR A N 1
ATOM 704 C CA . TYR A 1 86 ? -1.385 1.960 7.551 1.00 92.06 86 TYR A CA 1
ATOM 705 C C . TYR A 1 86 ? -0.904 3.183 6.760 1.00 92.06 86 TYR A C 1
ATOM 707 O O . TYR A 1 86 ? -0.225 3.045 5.739 1.00 92.06 86 TYR A O 1
ATOM 715 N N . ILE A 1 87 ? -1.265 4.384 7.213 1.00 90.31 87 ILE A N 1
ATOM 716 C CA . ILE A 1 87 ? -0.982 5.612 6.480 1.00 90.31 87 ILE A CA 1
ATOM 717 C C . ILE A 1 87 ? 0.513 5.913 6.507 1.00 90.31 87 ILE A C 1
ATOM 719 O O . ILE A 1 87 ? 1.043 6.337 5.488 1.00 90.31 87 ILE A O 1
ATOM 723 N N . GLU A 1 88 ? 1.220 5.622 7.600 1.00 89.75 88 GLU A N 1
ATOM 724 C CA . GLU A 1 88 ? 2.675 5.780 7.684 1.00 89.75 88 GLU A CA 1
ATOM 725 C C . GLU A 1 88 ? 3.396 4.880 6.667 1.00 89.75 88 GLU A C 1
ATOM 727 O O . GLU A 1 88 ? 4.315 5.329 5.985 1.00 89.75 88 GLU A O 1
ATOM 732 N N . ALA A 1 89 ? 2.926 3.640 6.482 1.00 88.56 89 ALA A N 1
ATOM 733 C CA . ALA A 1 89 ? 3.484 2.717 5.494 1.00 88.56 89 ALA A CA 1
ATOM 734 C C . ALA A 1 89 ? 3.257 3.176 4.039 1.00 88.56 89 ALA A C 1
ATOM 736 O O . ALA A 1 89 ? 4.110 2.969 3.176 1.00 88.56 89 ALA A O 1
ATOM 737 N N . VAL A 1 90 ? 2.104 3.789 3.750 1.00 84.38 90 VAL A N 1
ATOM 738 C CA . VAL A 1 90 ? 1.676 4.108 2.373 1.00 84.38 90 VAL A CA 1
ATOM 739 C C . VAL A 1 90 ? 1.971 5.556 1.959 1.00 84.38 90 VAL A C 1
ATOM 741 O O . VAL A 1 90 ? 2.110 5.837 0.766 1.00 84.38 90 VAL A O 1
ATOM 744 N N . SER A 1 91 ? 2.107 6.486 2.908 1.00 72.00 91 SER A N 1
ATOM 745 C CA . SER A 1 91 ? 2.286 7.923 2.626 1.00 72.00 91 SER A CA 1
ATOM 746 C C . SER A 1 91 ? 3.607 8.263 1.943 1.00 72.00 91 SER A C 1
ATOM 748 O O . SER A 1 91 ? 3.676 9.297 1.282 1.00 72.00 91 SER A O 1
ATOM 750 N N . ILE A 1 92 ? 4.617 7.385 2.014 1.00 64.19 92 ILE A N 1
ATOM 751 C CA . ILE A 1 92 ? 5.874 7.537 1.259 1.00 64.19 92 ILE A CA 1
ATOM 752 C C . ILE A 1 92 ? 5.586 7.678 -0.249 1.00 64.19 92 ILE A C 1
ATOM 754 O O . ILE A 1 92 ? 6.224 8.469 -0.937 1.00 64.19 92 ILE A O 1
ATOM 758 N N . GLU A 1 93 ? 4.569 6.981 -0.765 1.00 56.84 93 GLU A N 1
ATOM 759 C CA . GLU A 1 93 ? 4.207 7.024 -2.188 1.00 56.84 93 GLU A CA 1
ATOM 760 C C . GLU A 1 93 ? 3.166 8.096 -2.548 1.00 56.84 93 GLU A C 1
ATOM 762 O O . GLU A 1 93 ? 2.904 8.355 -3.727 1.00 56.84 93 GLU A O 1
ATOM 767 N N . ALA A 1 94 ? 2.506 8.685 -1.554 1.00 55.91 94 ALA A N 1
ATOM 768 C CA . ALA A 1 94 ? 1.351 9.551 -1.750 1.00 55.91 94 ALA A CA 1
ATOM 769 C C . ALA A 1 94 ? 1.370 10.705 -0.736 1.00 55.91 94 ALA A C 1
ATOM 771 O O . ALA A 1 94 ? 0.581 10.710 0.209 1.00 55.91 94 ALA A O 1
ATOM 772 N N . PRO A 1 95 ? 2.228 11.720 -0.951 1.00 55.41 95 PRO A N 1
ATOM 773 C CA . PRO A 1 95 ? 2.403 12.845 -0.025 1.00 55.41 95 PRO A CA 1
ATOM 774 C C . PRO A 1 95 ? 1.152 13.725 0.123 1.00 55.41 95 PRO A C 1
ATOM 776 O O . PRO A 1 95 ? 1.104 14.618 0.963 1.00 55.41 95 PRO A O 1
ATOM 779 N N . LYS A 1 96 ? 0.120 13.490 -0.690 1.00 55.72 96 LYS A N 1
ATOM 780 C CA . LYS A 1 96 ? -1.207 14.067 -0.515 1.00 55.72 96 LYS A CA 1
ATOM 781 C C . LYS A 1 96 ? -2.195 12.909 -0.490 1.00 55.72 96 LYS A C 1
ATOM 783 O O . LYS A 1 96 ? -2.187 12.085 -1.402 1.00 55.72 96 LYS A O 1
ATOM 788 N N . LEU A 1 97 ? -3.098 12.899 0.490 1.00 58.91 97 LEU A N 1
ATOM 789 C CA . LEU A 1 97 ? -4.335 12.095 0.538 1.00 58.91 97 LEU A CA 1
ATOM 790 C C . LEU A 1 97 ? -5.286 12.392 -0.652 1.00 58.91 97 LEU A C 1
ATOM 792 O O . LEU A 1 97 ? -6.502 12.245 -0.549 1.00 58.91 97 LEU A O 1
ATOM 796 N N . SER A 1 98 ? -4.760 12.849 -1.792 1.00 52.88 98 SER A N 1
ATOM 797 C CA . SER A 1 98 ? -5.507 13.174 -2.991 1.00 52.88 98 SER A CA 1
ATOM 798 C C . SER A 1 98 ? -6.126 11.899 -3.547 1.00 52.88 98 SER A C 1
ATOM 800 O O . SER A 1 98 ? -5.428 10.979 -3.981 1.00 52.88 98 SER A O 1
ATOM 802 N N . LYS A 1 99 ? -7.456 11.853 -3.569 1.00 66.00 99 LYS A N 1
ATOM 803 C CA . LYS A 1 99 ? -8.161 11.063 -4.575 1.00 66.00 99 LYS A CA 1
ATOM 804 C C . LYS A 1 99 ? -8.298 11.945 -5.823 1.00 66.00 99 LYS A C 1
ATOM 806 O O . LYS A 1 99 ? -8.743 13.084 -5.668 1.00 66.00 99 LYS A O 1
ATOM 811 N N . PRO A 1 100 ? -7.950 11.448 -7.030 1.00 70.00 100 PRO A N 1
ATOM 812 C CA . PRO A 1 100 ? -7.386 10.126 -7.378 1.00 70.00 100 PRO A CA 1
ATOM 813 C C . PRO A 1 100 ? -5.851 9.993 -7.184 1.00 70.00 100 PRO A C 1
ATOM 815 O O . PRO A 1 100 ? -5.155 10.989 -6.998 1.00 70.00 100 PRO A O 1
ATOM 818 N N . ARG A 1 101 ? -5.325 8.748 -7.236 1.00 78.06 101 ARG A N 1
ATOM 819 C CA . ARG A 1 101 ? -3.870 8.445 -7.237 1.00 78.06 101 ARG A CA 1
ATOM 820 C C . ARG A 1 101 ? -3.165 9.198 -8.370 1.00 78.06 101 ARG A C 1
ATOM 822 O O . ARG A 1 101 ? -3.770 9.496 -9.398 1.00 78.06 101 ARG A O 1
ATOM 829 N N . THR A 1 102 ? -1.865 9.443 -8.207 1.00 83.06 102 THR A N 1
ATOM 830 C CA . THR A 1 102 ? -1.063 10.084 -9.254 1.00 83.06 102 THR A CA 1
ATOM 831 C C . THR A 1 102 ? -1.066 9.247 -10.534 1.00 83.06 102 THR A C 1
ATOM 833 O O . THR A 1 102 ? -1.055 8.013 -10.495 1.00 83.06 102 THR A O 1
ATOM 836 N N . LEU A 1 103 ? -1.023 9.922 -11.687 1.00 86.50 103 LEU A N 1
ATOM 837 C CA . LEU A 1 103 ? -0.915 9.258 -12.988 1.00 86.50 103 LEU A CA 1
ATOM 838 C C . LEU A 1 103 ? 0.295 8.313 -13.037 1.00 86.50 103 LEU A C 1
ATOM 840 O O . LEU A 1 103 ? 0.194 7.214 -13.571 1.00 86.50 103 LEU A O 1
ATOM 844 N N . LYS A 1 104 ? 1.411 8.701 -12.403 1.00 86.94 104 LYS A N 1
ATOM 845 C CA . LYS A 1 104 ? 2.626 7.882 -12.301 1.00 86.94 104 LYS A CA 1
ATOM 846 C C . LYS A 1 104 ? 2.324 6.505 -11.684 1.00 86.94 104 LYS A C 1
ATOM 848 O O . LYS A 1 104 ? 2.730 5.486 -12.240 1.00 86.94 104 LYS A O 1
ATOM 853 N N . GLN A 1 105 ? 1.547 6.464 -10.598 1.00 85.31 105 GLN A N 1
ATOM 854 C CA . GLN A 1 105 ? 1.138 5.216 -9.943 1.00 85.31 105 GLN A CA 1
ATOM 855 C C . GLN A 1 105 ? 0.198 4.371 -10.810 1.00 85.31 105 GLN A C 1
ATOM 857 O O . GLN A 1 105 ? 0.335 3.149 -10.896 1.00 85.31 105 GLN A O 1
ATOM 862 N N . LEU A 1 106 ? -0.758 5.014 -11.481 1.00 88.62 106 LEU A N 1
ATOM 863 C CA . LEU A 1 106 ? -1.674 4.320 -12.386 1.00 88.62 106 LEU A CA 1
ATOM 864 C C . LEU A 1 106 ? -0.917 3.696 -13.567 1.00 88.62 106 LEU A C 1
ATOM 866 O O . LEU A 1 106 ? -1.155 2.540 -13.911 1.00 88.62 106 LEU A O 1
ATOM 870 N N . CYS A 1 107 ? 0.065 4.406 -14.127 1.00 90.31 107 CYS A N 1
ATOM 871 C CA . CYS A 1 107 ? 0.941 3.871 -15.166 1.00 90.31 107 CYS A CA 1
ATOM 872 C C . CYS A 1 107 ? 1.761 2.676 -14.661 1.00 90.31 107 CYS A C 1
ATOM 874 O O . CYS A 1 107 ? 1.804 1.649 -15.336 1.00 90.31 107 CYS A O 1
ATOM 876 N N . ARG A 1 108 ? 2.356 2.765 -13.460 1.00 91.31 108 ARG A N 1
ATOM 877 C CA . ARG A 1 108 ? 3.115 1.663 -12.837 1.00 91.31 108 ARG A CA 1
ATOM 878 C C . ARG A 1 108 ? 2.299 0.374 -12.785 1.00 91.31 108 ARG A C 1
ATOM 880 O O . ARG A 1 108 ? 2.733 -0.674 -13.261 1.00 91.31 108 ARG A O 1
ATOM 887 N N . THR A 1 109 ? 1.104 0.471 -12.215 1.00 91.69 109 THR A N 1
ATOM 888 C CA . THR A 1 109 ? 0.216 -0.672 -11.974 1.00 91.69 109 THR A CA 1
ATOM 889 C C . THR A 1 109 ? -0.326 -1.246 -13.281 1.00 91.69 109 THR A C 1
ATOM 891 O O . THR A 1 109 ? -0.350 -2.465 -13.452 1.00 91.69 109 THR A O 1
ATOM 894 N N . MET A 1 110 ? -0.659 -0.387 -14.250 1.00 92.31 110 MET A N 1
ATOM 895 C CA . MET A 1 110 ? -1.074 -0.803 -15.590 1.00 92.31 110 MET A CA 1
ATOM 896 C C . MET A 1 110 ? 0.039 -1.558 -16.328 1.00 92.31 110 MET A C 1
ATOM 898 O O . MET A 1 110 ? -0.212 -2.640 -16.857 1.00 92.31 110 MET A O 1
ATOM 902 N N . ILE A 1 111 ? 1.267 -1.025 -16.347 1.00 92.12 111 ILE A N 1
ATOM 903 C CA . ILE A 1 111 ? 2.408 -1.651 -17.033 1.00 92.12 111 ILE A CA 1
ATOM 904 C C . ILE A 1 111 ? 2.708 -3.017 -16.416 1.00 92.12 111 ILE A C 1
ATOM 906 O O . ILE A 1 111 ? 2.746 -4.014 -17.136 1.00 92.12 111 ILE A O 1
ATOM 910 N N . ARG A 1 112 ? 2.842 -3.092 -15.085 1.00 92.88 112 ARG A N 1
ATOM 911 C CA . ARG A 1 112 ? 3.076 -4.361 -14.376 1.00 92.88 112 ARG A CA 1
ATOM 912 C C . ARG A 1 112 ? 1.968 -5.375 -14.663 1.00 92.88 112 ARG A C 1
ATOM 914 O O . ARG A 1 112 ? 2.262 -6.516 -14.999 1.00 92.88 112 ARG A O 1
ATOM 921 N N . SER A 1 113 ? 0.702 -4.949 -14.621 1.00 90.50 113 SER A N 1
ATOM 922 C CA . SER A 1 113 ? -0.438 -5.817 -14.943 1.00 90.50 113 SER A CA 1
ATOM 923 C C . SER A 1 113 ? -0.387 -6.341 -16.379 1.00 90.50 113 SER A C 1
ATOM 925 O O . SER A 1 113 ? -0.663 -7.517 -16.607 1.00 90.50 113 SER A O 1
ATOM 927 N N . ARG A 1 114 ? -0.020 -5.500 -17.353 1.00 92.81 114 ARG A N 1
ATOM 928 C CA . ARG A 1 114 ? 0.103 -5.908 -18.760 1.00 92.81 114 ARG A CA 1
ATOM 929 C C . ARG A 1 114 ? 1.241 -6.895 -18.983 1.00 92.81 114 ARG A C 1
ATOM 931 O O . ARG A 1 114 ? 1.038 -7.857 -19.712 1.00 92.81 114 ARG A O 1
ATOM 938 N N . LEU A 1 115 ? 2.388 -6.698 -18.336 1.00 91.38 115 LEU A N 1
ATOM 939 C CA . LEU A 1 115 ? 3.499 -7.649 -18.396 1.00 91.38 115 LEU A CA 1
ATOM 940 C C . LEU A 1 115 ? 3.088 -9.012 -17.825 1.00 91.38 115 LEU A C 1
ATOM 942 O O . LEU A 1 115 ? 3.242 -10.020 -18.506 1.00 91.38 115 LEU A O 1
ATOM 946 N N . CYS A 1 116 ? 2.464 -9.033 -16.642 1.00 88.00 116 CYS A N 1
ATOM 947 C CA . CYS A 1 116 ? 1.975 -10.274 -16.039 1.00 88.00 116 CYS A CA 1
ATOM 948 C C . CYS A 1 116 ? 0.922 -10.987 -16.903 1.00 88.00 116 CYS A C 1
ATOM 950 O O . CYS A 1 116 ? 0.942 -12.205 -16.988 1.00 88.00 116 CYS A O 1
ATOM 952 N N . LYS A 1 117 ? 0.017 -10.248 -17.561 1.00 90.44 117 LYS A N 1
ATOM 953 C CA . LYS A 1 117 ? -1.003 -10.825 -18.461 1.00 90.44 117 LYS A CA 1
ATOM 954 C C . LYS A 1 117 ? -0.433 -11.432 -19.744 1.00 90.44 117 LYS A C 1
ATOM 956 O O . LYS A 1 117 ? -1.135 -12.194 -20.393 1.00 90.44 117 LYS A O 1
ATOM 961 N N . ASN A 1 118 ? 0.792 -11.068 -20.108 1.00 90.75 118 ASN A N 1
ATOM 962 C CA . ASN A 1 118 ? 1.501 -11.606 -21.264 1.00 90.75 118 ASN A CA 1
ATOM 963 C C . ASN A 1 118 ? 2.518 -12.688 -20.852 1.00 90.75 118 ASN A C 1
ATOM 965 O O . ASN A 1 118 ? 3.482 -12.916 -21.577 1.00 90.75 118 ASN A O 1
ATOM 969 N N . ASP A 1 119 ? 2.359 -13.282 -19.663 1.00 89.12 119 ASP A N 1
ATOM 970 C CA . ASP A 1 119 ? 3.251 -14.304 -19.094 1.00 89.12 119 ASP A CA 1
ATOM 971 C C . ASP A 1 119 ? 4.716 -13.855 -18.951 1.00 89.12 119 ASP A C 1
ATOM 973 O O . ASP A 1 119 ? 5.656 -14.654 -18.910 1.00 89.12 119 ASP A O 1
ATOM 977 N N . LEU A 1 120 ? 4.932 -12.541 -18.844 1.00 90.12 120 LEU A N 1
ATOM 978 C CA . LEU A 1 120 ? 6.252 -11.965 -18.653 1.00 90.12 120 LEU A CA 1
ATOM 979 C C . LEU A 1 120 ? 6.526 -11.773 -17.157 1.00 90.12 120 LEU A C 1
ATOM 981 O O . LEU A 1 120 ? 5.971 -10.888 -16.502 1.00 90.12 120 LEU A O 1
ATOM 985 N N . TRP A 1 121 ? 7.433 -12.593 -16.629 1.00 88.06 121 TRP A N 1
ATOM 986 C CA . TRP A 1 121 ? 7.841 -12.570 -15.226 1.00 88.06 121 TRP A CA 1
ATOM 987 C C . TRP A 1 121 ? 8.528 -11.259 -14.833 1.00 88.06 121 TRP A C 1
ATOM 989 O O . TRP A 1 121 ? 9.474 -10.810 -15.483 1.00 88.06 121 TRP A O 1
ATOM 999 N N . LEU A 1 122 ? 8.082 -10.660 -13.730 1.00 88.12 122 LEU A N 1
ATOM 1000 C CA . LEU A 1 122 ? 8.727 -9.505 -13.104 1.00 88.12 122 LEU A CA 1
ATOM 1001 C C . LEU A 1 122 ? 9.786 -10.000 -12.102 1.00 88.12 122 LEU A C 1
ATOM 1003 O O . LEU A 1 122 ? 9.511 -10.971 -11.399 1.00 88.12 122 LEU A O 1
ATOM 1007 N N . PRO A 1 123 ? 10.970 -9.365 -12.003 1.00 88.12 123 PRO A N 1
ATOM 1008 C CA . PRO A 1 123 ? 11.395 -8.129 -12.676 1.00 88.12 123 PRO A CA 1
ATOM 1009 C C . PRO A 1 123 ? 12.024 -8.342 -14.068 1.00 88.12 123 PRO A C 1
ATOM 1011 O O . PRO A 1 123 ? 12.290 -7.377 -14.786 1.00 88.12 123 PRO A O 1
ATOM 1014 N N . SER A 1 124 ? 12.253 -9.587 -14.494 1.00 88.31 124 SER A N 1
ATOM 1015 C CA . SER A 1 124 ? 12.978 -9.916 -15.733 1.00 88.31 124 SER A CA 1
ATOM 1016 C C . SER A 1 124 ? 12.396 -9.247 -16.982 1.00 88.31 124 SER A C 1
ATOM 1018 O O . SER A 1 124 ? 13.138 -8.799 -17.853 1.00 88.31 124 SER A O 1
ATOM 1020 N N . ALA A 1 125 ? 11.072 -9.142 -17.066 1.00 89.62 125 ALA A N 1
ATOM 1021 C CA . ALA A 1 125 ? 10.369 -8.479 -18.153 1.00 89.62 125 ALA A CA 1
ATOM 1022 C C . ALA A 1 125 ? 10.645 -6.972 -18.212 1.00 89.62 125 ALA A C 1
ATOM 1024 O O . ALA A 1 125 ? 10.849 -6.431 -19.295 1.00 89.62 125 ALA A O 1
ATOM 1025 N N . ILE A 1 126 ? 10.699 -6.303 -17.055 1.00 90.94 126 ILE A N 1
ATOM 1026 C CA . ILE A 1 126 ? 11.001 -4.867 -16.958 1.00 90.94 126 ILE A CA 1
ATOM 1027 C C . ILE A 1 126 ? 12.435 -4.609 -17.420 1.00 90.94 126 ILE A C 1
ATOM 1029 O O . ILE A 1 126 ? 12.695 -3.651 -18.148 1.00 90.94 126 ILE A O 1
ATOM 1033 N N . ASN A 1 127 ? 13.362 -5.503 -17.073 1.00 89.12 127 ASN A N 1
ATOM 1034 C CA . ASN A 1 127 ? 14.760 -5.379 -17.479 1.00 89.12 127 ASN A CA 1
ATOM 1035 C C . ASN A 1 127 ? 14.943 -5.433 -19.002 1.00 89.12 127 ASN A C 1
ATOM 1037 O O . ASN A 1 127 ? 15.842 -4.766 -19.517 1.00 89.12 127 ASN A O 1
ATOM 1041 N N . LYS A 1 128 ? 14.054 -6.133 -19.718 1.00 90.06 128 LYS A N 1
ATOM 1042 C CA . LYS A 1 128 ? 14.028 -6.207 -21.189 1.00 90.06 128 LYS A CA 1
ATOM 1043 C C . LYS A 1 128 ? 13.416 -4.973 -21.864 1.00 90.06 128 LYS A C 1
ATOM 1045 O O . LYS A 1 128 ? 13.563 -4.822 -23.071 1.00 90.06 128 LYS A O 1
ATOM 1050 N N . LEU A 1 129 ? 12.738 -4.090 -21.125 1.00 90.00 129 LEU A N 1
ATOM 1051 C CA . LEU A 1 129 ? 12.173 -2.868 -21.696 1.00 90.00 129 LEU A CA 1
ATOM 1052 C C . LEU A 1 129 ? 13.280 -1.872 -22.069 1.00 90.00 129 LEU A C 1
ATOM 1054 O O . LEU A 1 129 ? 14.228 -1.649 -21.307 1.00 90.00 129 LEU A O 1
ATOM 1058 N N . TYR A 1 130 ? 13.116 -1.209 -23.213 1.00 92.00 130 TYR A N 1
ATOM 1059 C CA . TYR A 1 130 ? 13.973 -0.111 -23.668 1.00 92.00 130 TYR A CA 1
ATOM 1060 C C . TYR A 1 130 ? 13.552 1.215 -23.014 1.00 92.00 130 TYR A C 1
ATOM 1062 O O . TYR A 1 130 ? 13.090 2.138 -23.678 1.00 92.00 130 TYR A O 1
ATOM 1070 N N . ILE A 1 131 ? 13.666 1.285 -21.686 1.00 92.69 131 ILE A N 1
ATOM 1071 C CA . ILE A 1 131 ? 13.357 2.475 -20.879 1.00 92.69 131 ILE A CA 1
ATOM 1072 C C . ILE A 1 131 ? 14.539 2.833 -19.958 1.00 92.69 131 ILE A C 1
ATOM 1074 O O . ILE A 1 131 ? 15.325 1.944 -19.612 1.00 92.69 131 ILE A O 1
ATOM 1078 N N . PRO A 1 132 ? 14.663 4.104 -19.530 1.00 94.31 132 PRO A N 1
ATOM 1079 C CA . PRO A 1 132 ? 15.656 4.544 -18.548 1.00 94.31 132 PRO A CA 1
ATOM 1080 C C . PRO A 1 132 ? 15.699 3.689 -17.272 1.00 94.31 132 PRO A C 1
ATOM 1082 O O . PRO A 1 132 ? 14.659 3.248 -16.781 1.00 94.31 132 PRO A O 1
ATOM 1085 N N . LEU A 1 133 ? 16.894 3.518 -16.687 1.00 89.94 133 LEU A N 1
ATOM 1086 C CA . LEU A 1 133 ? 17.103 2.740 -15.451 1.00 89.94 133 LEU A CA 1
ATOM 1087 C C . LEU A 1 133 ? 16.259 3.250 -14.276 1.00 89.94 133 LEU A C 1
ATOM 1089 O O . LEU A 1 133 ? 15.713 2.451 -13.523 1.00 89.94 133 LEU A O 1
ATOM 1093 N N . THR A 1 134 ? 16.080 4.567 -14.171 1.00 89.56 134 THR A N 1
ATOM 1094 C CA . THR A 1 134 ? 15.219 5.196 -13.157 1.00 89.56 134 THR A CA 1
ATOM 1095 C C . THR A 1 134 ? 13.763 4.742 -13.270 1.00 89.56 134 THR A C 1
ATOM 1097 O O . THR A 1 134 ? 13.100 4.515 -12.264 1.00 89.56 134 THR A O 1
ATOM 1100 N N . LEU A 1 135 ? 13.257 4.545 -14.492 1.00 89.31 135 LEU A N 1
ATOM 1101 C CA . LEU A 1 135 ? 11.913 4.014 -14.713 1.00 89.31 135 LEU A CA 1
ATOM 1102 C C . LEU A 1 135 ? 11.843 2.502 -14.477 1.00 89.31 135 LEU A C 1
ATOM 1104 O O . LEU A 1 135 ? 10.787 2.009 -14.089 1.00 89.31 135 LEU A O 1
ATOM 1108 N N . LYS A 1 136 ? 12.947 1.766 -14.665 1.00 92.38 136 LYS A N 1
ATOM 1109 C CA . LYS A 1 136 ? 13.015 0.343 -14.300 1.00 92.38 136 LYS A CA 1
ATOM 1110 C C . LYS A 1 136 ? 12.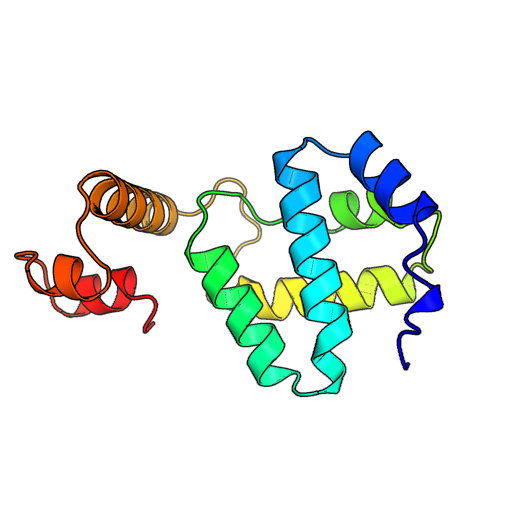929 0.152 -12.787 1.00 92.38 136 LYS A C 1
ATOM 1112 O O . LYS A 1 136 ? 12.080 -0.625 -12.362 1.00 92.38 136 LYS A O 1
ATOM 1117 N N . GLY A 1 137 ? 13.707 0.902 -11.999 1.00 88.62 137 GLY A N 1
ATOM 1118 C CA . GLY A 1 137 ? 13.622 0.888 -10.528 1.00 88.62 137 GLY A CA 1
ATOM 1119 C C . GLY A 1 137 ? 12.212 1.226 -10.037 1.00 88.62 137 GLY A C 1
ATOM 1120 O O . GLY A 1 137 ? 11.582 0.446 -9.318 1.00 88.62 137 GLY A O 1
ATOM 1121 N N . PHE A 1 138 ? 11.627 2.286 -10.604 1.00 89.31 138 PHE A N 1
ATOM 1122 C CA . PHE A 1 138 ? 10.244 2.671 -10.334 1.00 89.31 138 PHE A CA 1
ATOM 1123 C C . PHE A 1 138 ? 9.218 1.568 -10.624 1.00 89.31 138 PHE A C 1
ATOM 1125 O O . PHE A 1 138 ? 8.244 1.421 -9.880 1.00 89.31 138 PHE A O 1
ATOM 1132 N N . LEU A 1 139 ? 9.385 0.814 -11.715 1.00 89.56 139 LEU A N 1
ATOM 1133 C CA . LEU A 1 139 ? 8.501 -0.301 -12.059 1.00 89.56 139 LEU A CA 1
ATOM 1134 C C . LEU A 1 139 ? 8.774 -1.552 -11.217 1.00 89.56 139 LEU A C 1
ATOM 1136 O O . LEU A 1 139 ? 7.843 -2.330 -11.008 1.00 89.56 139 LEU A O 1
ATOM 1140 N N . ASN A 1 140 ? 10.005 -1.754 -10.748 1.00 89.19 140 ASN A N 1
ATOM 1141 C CA . ASN A 1 140 ? 10.403 -2.876 -9.898 1.00 89.19 140 ASN A CA 1
ATOM 1142 C C . ASN A 1 140 ? 10.038 -2.69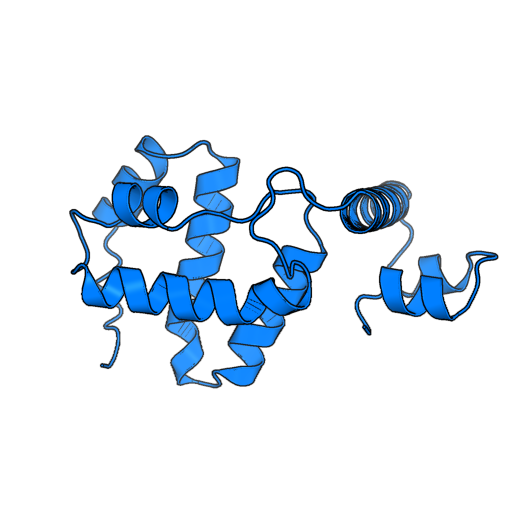2 -8.424 1.00 89.19 140 ASN A C 1
ATOM 1144 O O . ASN A 1 140 ? 10.001 -3.688 -7.710 1.00 89.19 140 ASN A O 1
ATOM 1148 N N . LEU A 1 141 ? 9.624 -1.481 -8.030 1.00 86.00 141 LEU A N 1
ATOM 1149 C CA . LEU A 1 141 ? 9.329 -1.104 -6.641 1.00 86.00 141 LEU A CA 1
ATOM 1150 C C . LEU A 1 141 ? 10.599 -0.973 -5.782 1.00 86.00 141 LEU A C 1
ATOM 1152 O O . LEU A 1 141 ? 10.543 -1.194 -4.575 1.00 86.00 141 LEU A O 1
ATOM 1156 N N . ASP A 1 142 ? 11.718 -0.611 -6.415 1.00 80.06 142 ASP A N 1
ATOM 1157 C CA . ASP A 1 142 ? 13.017 -0.417 -5.753 1.00 80.06 142 ASP A CA 1
ATOM 1158 C C . ASP A 1 142 ? 13.174 1.003 -5.158 1.00 80.06 142 ASP A C 1
ATOM 1160 O O . ASP A 1 142 ? 14.139 1.264 -4.440 1.00 80.06 142 ASP A O 1
ATOM 1164 N N . ASP A 1 143 ? 12.238 1.905 -5.481 1.00 60.38 143 ASP A N 1
ATOM 1165 C CA . ASP A 1 143 ? 12.208 3.322 -5.079 1.00 60.38 143 ASP A CA 1
ATOM 1166 C C . ASP A 1 143 ? 11.766 3.550 -3.616 1.00 60.38 143 ASP A C 1
ATOM 1168 O O . ASP A 1 143 ? 10.843 2.851 -3.124 1.00 60.38 143 ASP A O 1
#

Radius of gyration: 16.83 Å; Cα contacts (8 Å, |Δi|>4): 104; chains: 1; bounding box: 38×28×47 Å